Protein AF-A0A4S0N2Q4-F1 (afdb_monomer)

Secondary structure (DSSP, 8-state):
--HHHHHHHHHHHHHHHHHHH--S-EEE-STTGGGGGGTHHHHHHHHHHHPPTT---PPEEEPP--TTHHHHHHHHHHHHHHHPPPPHHHHHTTPPSS--HHHHHHHHHHTT-

Foldseek 3Di:
DDPVVVLVVVLVVVLVCCVPPLDQAAEDEDDCLVVCVVNVVVSVVSNVVPHDPPGDDHYYHYDDPDVCPVVVVVVVVVVCQAPPFDDVVCVVPVNDTGDDVVVVVVVVVVVVD

pLDDT: mean 81.42, std 16.69, range [44.28, 97.56]

Radius of gyration: 20.33 Å; Cα contacts (8 Å, |Δi|>4): 69; chains: 1; bounding box: 54×21×57 Å

Structure (mmCIF, N/CA/C/O backbone):
data_AF-A0A4S0N2Q4-F1
#
_entry.id   AF-A0A4S0N2Q4-F1
#
loop_
_atom_site.group_PDB
_atom_site.id
_atom_site.type_symbol
_atom_site.label_atom_id
_atom_site.label_alt_id
_atom_site.label_comp_id
_atom_site.label_asym_id
_atom_site.label_entity_id
_atom_site.label_seq_id
_atom_site.pdbx_PDB_ins_code
_atom_site.Cartn_x
_atom_site.Cartn_y
_atom_site.Cartn_z
_atom_site.occupancy
_atom_site.B_iso_or_equiv
_atom_site.auth_seq_id
_atom_site.auth_comp_id
_atom_site.auth_asym_id
_atom_site.auth_atom_id
_atom_site.pdbx_PDB_model_num
ATOM 1 N N . MET A 1 1 ? 9.218 8.950 16.498 1.00 60.38 1 MET A N 1
ATOM 2 C CA . MET A 1 1 ? 7.834 9.035 15.979 1.00 60.38 1 MET A CA 1
ATOM 3 C C . MET A 1 1 ? 6.970 8.059 16.766 1.00 60.38 1 MET A C 1
ATOM 5 O O . MET A 1 1 ? 7.395 6.922 16.922 1.00 60.38 1 MET A O 1
ATOM 9 N N . LYS A 1 2 ? 5.836 8.498 17.328 1.00 89.19 2 LYS A N 1
ATOM 10 C CA . LYS A 1 2 ? 4.918 7.610 18.063 1.00 89.19 2 LYS A CA 1
ATOM 11 C C . LYS A 1 2 ? 4.108 6.755 17.082 1.00 89.19 2 LYS A C 1
ATOM 13 O O . LYS A 1 2 ? 3.892 7.167 15.941 1.00 89.19 2 LYS A O 1
ATOM 18 N N . LEU A 1 3 ? 3.684 5.573 17.521 1.00 90.12 3 LEU A N 1
ATOM 19 C CA . LEU A 1 3 ? 2.985 4.602 16.676 1.00 90.12 3 LEU A CA 1
ATOM 20 C C . LEU A 1 3 ? 1.622 5.142 16.199 1.00 90.12 3 LEU A C 1
ATOM 22 O O . LEU A 1 3 ? 1.193 4.884 15.077 1.00 90.12 3 LEU A O 1
ATOM 26 N N . GLU A 1 4 ? 0.989 5.965 17.027 1.00 91.44 4 GLU A N 1
ATOM 27 C CA . GLU A 1 4 ? -0.276 6.643 16.761 1.00 91.44 4 GLU A CA 1
ATOM 28 C C . GLU A 1 4 ? -0.139 7.634 15.603 1.00 91.44 4 GLU A C 1
ATOM 30 O O . GLU A 1 4 ? -0.885 7.553 14.630 1.00 91.44 4 GLU A O 1
ATOM 35 N N . THR A 1 5 ? 0.870 8.506 15.659 1.00 93.44 5 THR A N 1
ATOM 36 C CA . THR A 1 5 ? 1.151 9.474 14.591 1.00 93.44 5 THR A CA 1
ATOM 37 C C . THR A 1 5 ? 1.472 8.767 13.278 1.00 93.44 5 THR A C 1
ATOM 39 O O . THR A 1 5 ? 1.017 9.179 12.215 1.00 93.44 5 THR A O 1
ATOM 42 N N . TRP A 1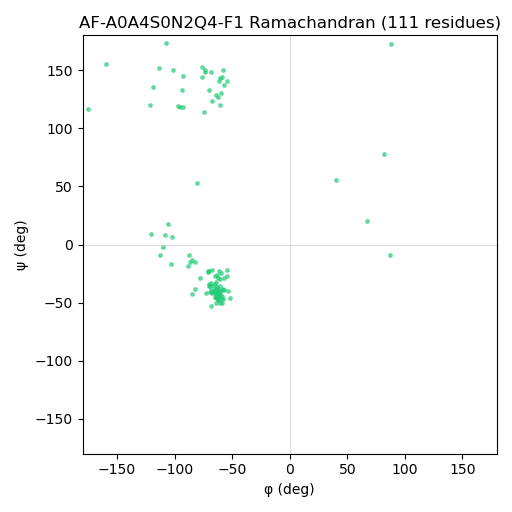 6 ? 2.218 7.661 13.342 1.00 94.50 6 TRP A N 1
ATOM 43 C CA . TRP A 1 6 ? 2.481 6.856 12.154 1.00 94.50 6 TRP A CA 1
ATOM 44 C C . TRP A 1 6 ? 1.193 6.286 11.554 1.00 94.50 6 TRP A C 1
ATOM 46 O O . TRP A 1 6 ? 1.005 6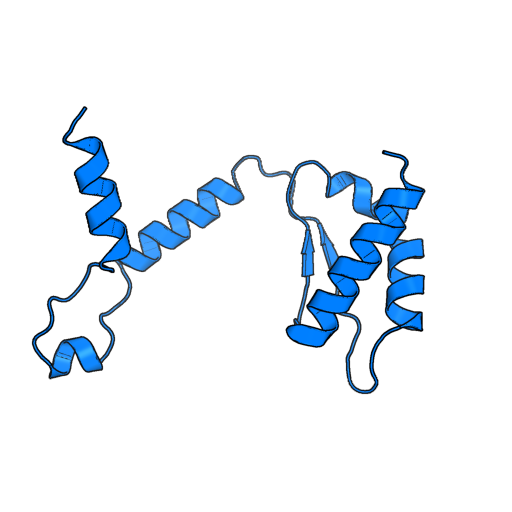.369 10.342 1.00 94.50 6 TRP A O 1
ATOM 56 N N . SER A 1 7 ? 0.290 5.768 12.396 1.00 95.31 7 SER A N 1
ATOM 57 C CA . SER A 1 7 ? -0.999 5.227 11.951 1.00 95.31 7 SER A CA 1
ATOM 58 C C . SER A 1 7 ? -1.870 6.269 11.246 1.00 95.31 7 SER A C 1
ATOM 60 O O . SER A 1 7 ? -2.537 5.940 10.270 1.00 95.31 7 SER A O 1
ATOM 62 N N . GLU A 1 8 ? -1.832 7.525 11.688 1.00 94.75 8 GLU A N 1
ATOM 63 C CA . GLU A 1 8 ? -2.583 8.621 11.070 1.00 94.75 8 GLU A CA 1
ATOM 64 C C . GLU A 1 8 ? -2.024 8.948 9.683 1.00 94.75 8 GLU A C 1
ATOM 66 O O . GLU A 1 8 ? -2.752 8.897 8.691 1.00 94.75 8 GLU A O 1
ATOM 71 N N . VAL A 1 9 ? -0.714 9.191 9.595 1.00 95.75 9 VAL A N 1
ATOM 72 C CA . VAL A 1 9 ? -0.061 9.581 8.338 1.00 95.75 9 VAL A CA 1
ATOM 73 C C . VAL A 1 9 ? -0.142 8.467 7.292 1.00 95.75 9 VAL A C 1
ATOM 75 O O . VAL A 1 9 ? -0.465 8.732 6.132 1.00 95.75 9 VAL A O 1
ATOM 78 N N . ILE A 1 10 ? 0.098 7.209 7.681 1.00 95.94 10 ILE A N 1
ATOM 79 C CA . ILE A 1 10 ? 0.036 6.091 6.732 1.00 95.94 10 ILE A CA 1
ATOM 80 C C . ILE A 1 10 ? -1.392 5.829 6.250 1.00 95.94 10 ILE A C 1
ATOM 82 O O . ILE A 1 10 ? -1.573 5.478 5.088 1.00 95.94 10 ILE A O 1
ATOM 86 N N . SER A 1 11 ? -2.407 6.046 7.096 1.00 97.00 11 SER A N 1
ATOM 87 C CA . SER A 1 11 ? -3.808 5.885 6.689 1.00 97.00 11 SER A CA 1
ATOM 88 C C . SER A 1 11 ? -4.183 6.874 5.591 1.00 97.00 11 SER A C 1
ATOM 90 O O . SER A 1 11 ? -4.812 6.473 4.617 1.00 97.00 11 SER A O 1
ATOM 92 N N . VAL A 1 12 ? -3.749 8.135 5.701 1.00 97.00 12 VAL A N 1
ATOM 93 C CA . VAL A 1 12 ? -3.977 9.153 4.660 1.00 97.00 12 VAL A CA 1
ATOM 94 C C . VAL A 1 12 ? -3.296 8.753 3.350 1.00 97.00 12 VAL A C 1
ATOM 96 O O . VAL A 1 12 ? -3.924 8.778 2.294 1.00 97.00 12 VA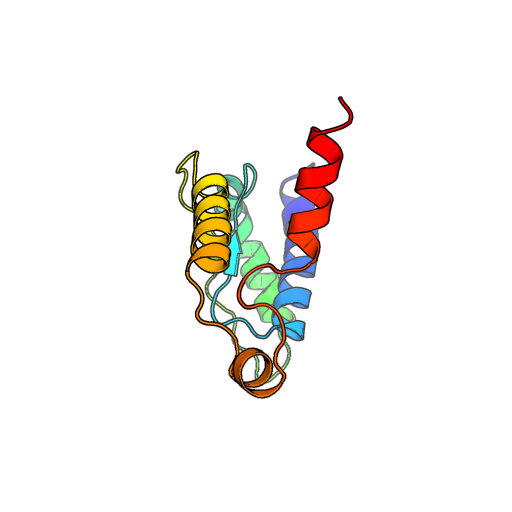L A O 1
ATOM 99 N N . GLY A 1 13 ? -2.032 8.325 3.413 1.00 96.88 13 GLY A N 1
ATOM 100 C CA . GLY A 1 13 ? -1.299 7.879 2.226 1.00 96.88 13 GLY A CA 1
ATOM 101 C C . GLY A 1 13 ? -1.953 6.675 1.540 1.00 96.88 13 GLY A C 1
ATOM 102 O O . GLY A 1 13 ? -2.119 6.673 0.321 1.00 96.88 13 GLY A O 1
ATOM 103 N N . LEU A 1 14 ? -2.372 5.675 2.320 1.00 97.50 14 LEU A N 1
ATOM 104 C CA . LEU A 1 14 ? -3.062 4.491 1.804 1.00 97.50 14 LEU A CA 1
ATOM 105 C C . LEU A 1 14 ? -4.426 4.833 1.212 1.00 97.50 14 LEU A C 1
ATOM 107 O O . LEU A 1 14 ? -4.774 4.301 0.163 1.00 97.50 14 LEU A O 1
ATOM 111 N N . LEU A 1 15 ? -5.180 5.728 1.849 1.00 97.50 15 LEU A N 1
ATOM 112 C CA . LEU A 1 15 ? -6.483 6.150 1.352 1.00 97.50 15 LEU A CA 1
ATOM 113 C C . LEU A 1 15 ? -6.357 6.827 -0.017 1.00 97.50 15 LEU A C 1
ATOM 115 O O . LEU A 1 15 ? -7.040 6.429 -0.959 1.00 97.50 15 LEU A O 1
ATOM 119 N N . ASN A 1 16 ? -5.414 7.763 -0.148 1.00 97.12 16 ASN A N 1
ATOM 120 C CA . ASN A 1 16 ? -5.123 8.427 -1.418 1.00 97.12 16 ASN A CA 1
ATOM 121 C C . ASN A 1 16 ? -4.707 7.417 -2.494 1.00 97.12 16 ASN A C 1
ATOM 123 O O . ASN A 1 16 ? -5.192 7.469 -3.622 1.00 97.12 16 ASN A O 1
ATOM 127 N N . LEU A 1 17 ? -3.843 6.463 -2.139 1.00 97.56 17 LEU A N 1
ATOM 128 C CA . LEU A 1 17 ? -3.409 5.409 -3.053 1.00 97.56 17 LEU A CA 1
ATOM 129 C C . LEU A 1 17 ? -4.586 4.541 -3.527 1.00 97.56 17 LEU A C 1
ATOM 131 O O . LEU A 1 17 ? -4.672 4.233 -4.715 1.00 97.56 17 LEU A O 1
ATOM 135 N N . ILE A 1 18 ? -5.508 4.182 -2.630 1.00 97.25 18 ILE A N 1
ATOM 136 C CA . ILE A 1 18 ? -6.710 3.412 -2.977 1.00 97.25 18 ILE A CA 1
ATOM 137 C C . ILE A 1 18 ? -7.622 4.217 -3.905 1.00 97.25 18 ILE A C 1
ATOM 139 O O . ILE A 1 18 ? -8.096 3.678 -4.902 1.00 97.25 18 ILE A O 1
ATOM 143 N N . HIS A 1 19 ? -7.850 5.497 -3.606 1.00 96.81 19 HIS A N 1
ATOM 144 C CA . HIS A 1 19 ? -8.733 6.354 -4.402 1.00 96.81 19 HIS A CA 1
ATOM 145 C C . HIS A 1 19 ? -8.194 6.636 -5.805 1.00 96.81 19 HIS A C 1
ATOM 147 O O . HIS A 1 19 ? -8.984 6.719 -6.741 1.00 96.81 19 HIS A O 1
ATOM 153 N N . ILE A 1 20 ? -6.875 6.770 -5.960 1.00 96.50 20 ILE A N 1
ATOM 154 C CA . ILE A 1 20 ? -6.254 7.105 -7.249 1.00 96.50 20 ILE A CA 1
ATOM 155 C C . ILE A 1 20 ? -6.032 5.855 -8.106 1.00 96.50 20 ILE A C 1
ATOM 157 O O . ILE A 1 20 ? -6.272 5.891 -9.310 1.00 96.50 20 ILE A O 1
ATOM 161 N N . LEU A 1 21 ? -5.558 4.757 -7.508 1.00 97.25 21 LEU A N 1
ATOM 162 C CA . LEU A 1 21 ? -5.101 3.585 -8.265 1.00 97.25 21 LEU A CA 1
ATOM 163 C C . LEU A 1 21 ? -6.095 2.420 -8.278 1.00 97.25 21 LEU A C 1
ATOM 165 O O . LEU A 1 21 ? -5.926 1.520 -9.096 1.00 97.25 21 LEU A O 1
ATOM 169 N N . ASN A 1 22 ? -7.083 2.397 -7.374 1.00 95.88 22 ASN A N 1
ATOM 170 C CA . ASN A 1 22 ? -7.999 1.268 -7.159 1.00 95.88 22 ASN A CA 1
ATOM 171 C C . ASN A 1 22 ? -7.296 -0.111 -7.237 1.00 95.88 22 ASN A C 1
ATOM 173 O O . ASN A 1 22 ? -7.638 -0.955 -8.073 1.00 95.88 22 ASN A O 1
ATOM 177 N N . PRO A 1 23 ? -6.244 -0.341 -6.430 1.00 97.00 23 PRO A N 1
ATOM 178 C CA . PRO A 1 23 ? -5.401 -1.511 -6.599 1.00 97.00 23 PRO A CA 1
ATOM 179 C C . PRO A 1 23 ? -6.112 -2.779 -6.122 1.00 97.00 23 PRO A C 1
ATOM 181 O O . PRO A 1 23 ? -6.824 -2.770 -5.123 1.00 97.00 23 PRO A O 1
ATOM 184 N N . ALA A 1 24 ? -5.820 -3.918 -6.753 1.00 96.00 24 ALA A N 1
ATOM 185 C CA . ALA A 1 24 ? -6.322 -5.217 -6.294 1.00 96.00 24 ALA A CA 1
ATOM 186 C C . ALA A 1 24 ? -5.672 -5.692 -4.976 1.00 96.00 24 ALA A C 1
ATOM 188 O O . ALA A 1 24 ? -6.226 -6.534 -4.271 1.00 96.00 24 ALA A O 1
ATOM 189 N N . ARG A 1 25 ? -4.470 -5.197 -4.649 1.00 95.56 25 ARG A N 1
ATOM 190 C CA . ARG A 1 25 ? -3.730 -5.514 -3.417 1.00 95.56 25 ARG A CA 1
ATOM 191 C C . ARG A 1 25 ? -2.689 -4.446 -3.105 1.00 95.56 25 ARG A C 1
ATOM 193 O O . ARG A 1 25 ? -2.156 -3.824 -4.019 1.00 95.56 25 ARG A O 1
ATOM 200 N N . ILE A 1 26 ? -2.330 -4.323 -1.832 1.00 95.94 26 ILE A N 1
ATOM 201 C CA . ILE A 1 26 ? -1.236 -3.461 -1.370 1.00 95.94 26 ILE A CA 1
ATOM 202 C C . ILE A 1 26 ? -0.183 -4.336 -0.690 1.00 95.94 26 ILE A C 1
ATOM 204 O O . ILE A 1 26 ? -0.516 -5.225 0.097 1.00 95.94 26 ILE A O 1
ATOM 208 N N . VAL A 1 27 ? 1.093 -4.104 -0.998 1.00 93.56 27 VAL A N 1
ATOM 209 C CA . VAL A 1 27 ? 2.223 -4.774 -0.343 1.00 93.56 27 VAL A CA 1
ATOM 210 C C . VAL A 1 27 ? 3.119 -3.715 0.287 1.00 93.56 27 VAL A C 1
ATOM 212 O O . VAL A 1 27 ? 3.631 -2.844 -0.408 1.00 93.56 27 VAL A O 1
ATOM 215 N N . LEU A 1 28 ? 3.294 -3.783 1.605 1.00 93.06 28 LEU A N 1
ATOM 216 C CA . LEU A 1 28 ? 4.156 -2.882 2.363 1.00 93.06 28 LEU A CA 1
ATOM 217 C C . LEU A 1 28 ? 5.545 -3.497 2.496 1.00 93.06 28 LEU A C 1
ATOM 219 O O . LEU A 1 28 ? 5.699 -4.568 3.085 1.00 93.06 28 LEU A O 1
ATOM 223 N N . GLY A 1 29 ? 6.543 -2.813 1.946 1.00 89.44 29 GLY A N 1
ATOM 224 C CA . GLY A 1 29 ? 7.949 -3.189 2.048 1.00 89.44 29 GLY A CA 1
ATOM 225 C C . GLY A 1 29 ? 8.745 -2.281 2.983 1.00 89.44 29 GLY A C 1
ATOM 226 O O . GLY A 1 29 ? 8.268 -1.245 3.448 1.00 89.44 29 GLY A O 1
ATOM 227 N N . GLY A 1 30 ? 9.994 -2.673 3.216 1.00 86.31 30 GLY A N 1
ATOM 228 C CA . GLY A 1 30 ? 10.972 -1.893 3.965 1.00 86.31 30 GLY A CA 1
ATOM 229 C C . GLY A 1 30 ? 10.955 -2.124 5.483 1.00 86.31 30 GLY A C 1
ATOM 230 O O . GLY A 1 30 ? 10.070 -2.799 6.015 1.00 86.31 30 GLY A O 1
ATOM 231 N N . PRO A 1 31 ? 11.932 -1.546 6.208 1.00 85.25 31 PRO A N 1
ATOM 232 C CA . PRO A 1 31 ? 12.190 -1.877 7.613 1.00 85.25 31 PRO A CA 1
ATOM 233 C C . PRO A 1 31 ? 11.016 -1.603 8.559 1.00 85.25 31 PRO A C 1
ATOM 235 O O . PRO A 1 31 ? 10.854 -2.285 9.565 1.00 85.25 31 PRO A O 1
ATOM 238 N N . LEU A 1 32 ? 10.178 -0.612 8.243 1.00 86.19 32 LEU A N 1
ATOM 239 C CA . LEU A 1 32 ? 9.039 -0.231 9.08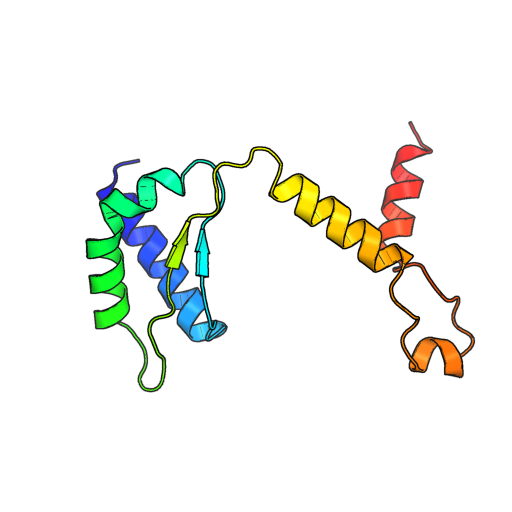3 1.00 86.19 32 LEU A CA 1
ATOM 240 C C . LEU A 1 32 ? 7.782 -1.072 8.824 1.00 86.19 32 LEU A C 1
ATOM 242 O O . LEU A 1 32 ? 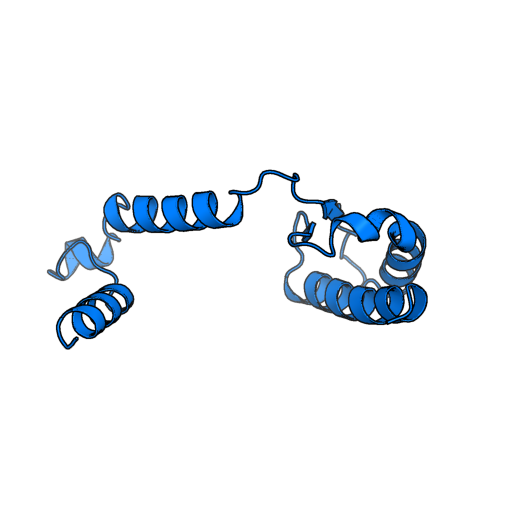6.864 -1.043 9.644 1.00 86.19 32 LEU A O 1
ATOM 246 N N . ALA A 1 33 ? 7.726 -1.851 7.739 1.00 90.19 33 ALA A N 1
ATOM 247 C CA . ALA A 1 33 ? 6.543 -2.645 7.404 1.00 90.19 33 ALA A CA 1
ATOM 248 C C . ALA A 1 33 ? 6.224 -3.706 8.473 1.00 90.19 33 ALA A C 1
ATOM 250 O O . ALA A 1 33 ? 5.056 -3.993 8.726 1.00 90.19 33 ALA A O 1
ATOM 251 N N . VAL A 1 34 ? 7.241 -4.208 9.185 1.00 89.56 34 VAL A N 1
ATOM 252 C CA . VAL A 1 34 ? 7.083 -5.146 10.313 1.00 89.56 34 VAL A CA 1
ATOM 253 C C . VAL A 1 34 ? 6.266 -4.566 11.475 1.00 89.56 34 VAL A C 1
ATOM 255 O O . VAL A 1 34 ? 5.683 -5.310 12.261 1.00 89.56 34 VAL A O 1
ATOM 258 N N . LEU A 1 35 ? 6.193 -3.238 11.596 1.00 91.75 35 LEU A N 1
ATOM 259 C CA . LEU A 1 35 ? 5.413 -2.572 12.639 1.00 91.75 35 LEU A CA 1
ATOM 260 C C . LEU A 1 35 ? 3.931 -2.453 12.270 1.00 91.75 35 LEU A C 1
ATOM 262 O O . LEU A 1 35 ? 3.107 -2.205 13.153 1.00 91.75 35 LEU A O 1
ATOM 266 N N . PHE A 1 36 ? 3.573 -2.656 10.998 1.00 94.19 36 PHE A N 1
ATOM 267 C CA . PHE A 1 36 ? 2.214 -2.459 10.494 1.00 94.19 36 PHE A CA 1
ATOM 268 C C . PHE A 1 36 ? 1.142 -3.280 11.227 1.00 94.19 36 PHE A C 1
ATOM 270 O O . PHE A 1 36 ? 0.097 -2.704 11.536 1.00 94.19 36 PHE A O 1
ATOM 277 N N . PRO A 1 37 ? 1.372 -4.550 11.628 1.00 94.69 37 PRO A N 1
ATOM 278 C CA . PRO A 1 37 ? 0.372 -5.324 12.364 1.00 94.69 37 PRO A CA 1
ATOM 279 C C . PRO A 1 37 ? -0.081 -4.641 13.659 1.00 94.69 37 PRO A C 1
ATOM 281 O O . PRO A 1 37 ? -1.227 -4.798 14.073 1.00 94.69 37 PRO A O 1
ATOM 284 N N . ARG A 1 38 ? 0.790 -3.833 14.284 1.00 95.38 38 ARG A N 1
ATOM 285 C CA . ARG A 1 38 ? 0.471 -3.113 15.526 1.00 95.38 38 ARG A CA 1
ATOM 286 C C . ARG A 1 38 ? -0.520 -1.967 15.316 1.00 95.38 38 ARG A C 1
ATOM 288 O O . ARG A 1 38 ? -1.180 -1.567 16.269 1.00 95.38 38 ARG A O 1
ATOM 295 N N . ILE A 1 39 ? -0.628 -1.445 14.094 1.00 95.75 39 ILE A N 1
ATOM 296 C CA . ILE A 1 39 ? -1.540 -0.344 13.743 1.00 95.75 39 ILE A CA 1
ATOM 297 C C . ILE A 1 39 ? -2.664 -0.759 12.800 1.00 95.75 39 ILE A C 1
ATOM 299 O O . ILE A 1 39 ? -3.584 0.027 12.591 1.00 95.75 39 ILE A O 1
ATOM 303 N N . GLN A 1 40 ? -2.616 -1.974 12.250 1.00 96.06 40 GLN A N 1
ATOM 304 C CA . GLN A 1 40 ? -3.505 -2.430 11.184 1.00 96.06 40 GLN A CA 1
ATOM 305 C C . GLN A 1 40 ? -4.981 -2.204 11.513 1.00 96.06 40 GLN A C 1
ATOM 307 O O . GLN A 1 40 ? -5.702 -1.623 10.714 1.00 96.06 40 GLN A O 1
ATOM 312 N N . LYS A 1 41 ? -5.419 -2.557 12.727 1.00 95.69 41 LYS A N 1
ATOM 313 C CA . LYS A 1 41 ? -6.814 -2.354 13.149 1.00 95.69 41 LYS A CA 1
ATOM 314 C C . LYS A 1 41 ? -7.245 -0.882 13.085 1.00 95.69 41 LYS A C 1
ATOM 316 O O . LYS A 1 41 ? -8.378 -0.587 12.717 1.00 95.69 41 LYS A O 1
ATOM 321 N N . ARG A 1 42 ? -6.352 0.039 13.461 1.00 95.56 42 ARG A N 1
ATOM 322 C CA . ARG A 1 42 ? -6.622 1.483 13.432 1.00 95.56 42 ARG A CA 1
ATOM 323 C C . ARG A 1 42 ? -6.646 2.002 11.997 1.00 95.56 42 ARG A C 1
ATOM 325 O O . ARG A 1 42 ? -7.546 2.762 11.657 1.00 95.56 42 ARG A O 1
ATOM 332 N N . VAL A 1 43 ? -5.711 1.545 11.167 1.00 96.94 43 VAL A N 1
ATOM 333 C CA . VAL A 1 43 ? -5.670 1.868 9.735 1.00 96.94 43 VAL A CA 1
ATOM 334 C C . VAL A 1 43 ? -6.942 1.380 9.042 1.00 96.94 43 VAL A C 1
ATOM 336 O O . VAL A 1 43 ? -7.622 2.174 8.403 1.00 96.94 43 VAL A O 1
ATOM 339 N N . ASP A 1 44 ? -7.336 0.122 9.242 1.00 96.19 44 ASP A N 1
ATOM 340 C CA . ASP A 1 44 ? -8.543 -0.460 8.645 1.00 96.19 44 ASP A CA 1
ATOM 341 C C . ASP A 1 44 ? -9.809 0.318 9.026 1.00 96.19 44 ASP A C 1
ATOM 343 O O . ASP A 1 44 ? -10.689 0.510 8.187 1.00 96.19 44 ASP A O 1
ATOM 347 N N . ALA A 1 45 ? -9.905 0.794 10.271 1.00 96.06 45 ALA A N 1
ATOM 348 C CA . ALA A 1 45 ? -11.025 1.621 10.711 1.00 96.06 45 ALA A CA 1
ATOM 349 C C . ALA A 1 45 ? -11.072 2.965 9.966 1.00 96.06 45 ALA A C 1
ATOM 351 O O . ALA A 1 45 ? -12.131 3.355 9.475 1.00 96.06 45 ALA A O 1
ATOM 352 N N . VAL A 1 46 ? -9.927 3.645 9.833 1.00 96.62 46 VAL A N 1
ATOM 353 C CA . VAL A 1 46 ? -9.831 4.917 9.099 1.00 96.62 46 VAL A CA 1
ATOM 354 C C . VAL A 1 46 ? -10.141 4.715 7.618 1.00 96.62 46 VAL A C 1
ATOM 356 O O . VAL A 1 46 ? -10.925 5.478 7.054 1.00 96.62 46 VAL A O 1
ATOM 359 N N . LEU A 1 47 ? -9.585 3.676 6.993 1.00 96.75 47 LEU A N 1
ATOM 360 C CA . LEU A 1 47 ? -9.817 3.394 5.579 1.00 96.75 47 LEU A CA 1
ATOM 361 C C . LEU A 1 47 ? -11.292 3.099 5.306 1.00 96.75 47 LEU A C 1
ATOM 363 O O . LEU A 1 47 ? -11.865 3.694 4.400 1.00 96.75 47 LEU A O 1
ATOM 367 N N . ARG A 1 48 ? -11.937 2.248 6.115 1.00 95.19 48 ARG A N 1
ATOM 368 C CA . ARG A 1 48 ? -13.368 1.931 5.957 1.00 95.19 48 ARG A CA 1
ATOM 369 C C . ARG A 1 48 ? -14.267 3.147 6.152 1.00 95.19 48 ARG A C 1
ATOM 371 O O . ARG A 1 48 ? -15.263 3.260 5.450 1.00 95.19 48 ARG A O 1
ATOM 378 N N . ALA A 1 49 ? -13.921 4.039 7.077 1.00 96.06 49 ALA A N 1
ATOM 379 C CA . ALA A 1 49 ? -14.711 5.237 7.348 1.00 96.06 49 ALA A CA 1
ATOM 380 C C . ALA A 1 49 ? -14.637 6.289 6.227 1.00 96.06 49 ALA A C 1
ATOM 382 O O . ALA A 1 49 ? -15.545 7.104 6.113 1.00 96.06 49 ALA A O 1
ATOM 383 N N . ASN A 1 50 ? -13.575 6.281 5.414 1.00 96.88 50 ASN A N 1
ATOM 384 C CA . ASN A 1 50 ? -13.309 7.329 4.419 1.00 96.88 50 ASN A CA 1
ATOM 385 C C . ASN A 1 50 ? -13.242 6.803 2.975 1.00 96.88 50 ASN A C 1
ATOM 387 O O . ASN A 1 50 ? -12.823 7.517 2.062 1.00 96.88 50 ASN A O 1
ATOM 391 N N . LEU A 1 51 ? -13.610 5.542 2.748 1.00 94.94 51 LEU A N 1
ATOM 392 C CA . LEU A 1 51 ? -13.577 4.944 1.421 1.00 94.94 51 LEU A CA 1
ATOM 393 C C . LEU A 1 51 ? -14.676 5.551 0.537 1.00 94.94 51 LEU A C 1
ATOM 395 O O . LEU A 1 51 ? -15.827 5.653 0.956 1.00 94.94 51 LEU A O 1
ATOM 399 N N . LEU A 1 52 ? -14.331 5.938 -0.695 1.00 93.50 52 LEU A N 1
ATOM 400 C CA . LEU A 1 52 ? -15.323 6.415 -1.656 1.00 93.50 52 LEU A CA 1
ATOM 401 C C . LEU A 1 52 ? -16.243 5.266 -2.081 1.00 93.50 52 LEU A C 1
ATOM 403 O O . LEU A 1 52 ? -15.831 4.108 -2.169 1.00 93.50 52 LEU A O 1
ATOM 407 N N . HIS A 1 53 ? -17.497 5.604 -2.375 1.00 89.75 53 HIS A N 1
ATOM 408 C CA . HIS A 1 53 ? -18.485 4.644 -2.850 1.00 89.75 53 HIS A CA 1
ATOM 409 C C . HIS A 1 53 ? -18.001 3.937 -4.124 1.00 89.75 53 HIS A C 1
ATOM 411 O O . HIS A 1 53 ? -17.456 4.568 -5.026 1.00 89.75 53 HIS A O 1
ATOM 417 N N . GLY A 1 54 ? -18.217 2.621 -4.194 1.00 89.88 54 GLY A N 1
ATOM 418 C CA . GLY A 1 54 ? -17.814 1.790 -5.332 1.00 89.88 54 GLY A CA 1
ATOM 419 C C . GLY A 1 54 ? -16.380 1.254 -5.268 1.00 89.88 54 GLY A C 1
ATOM 420 O O . GLY A 1 54 ? -16.040 0.380 -6.061 1.00 89.88 54 GLY A O 1
ATOM 421 N N . LEU A 1 55 ? -15.560 1.705 -4.313 1.00 92.38 55 LEU A N 1
ATOM 422 C CA . LEU A 1 55 ? -14.240 1.126 -4.062 1.00 92.38 55 LEU A CA 1
ATOM 423 C C . LEU A 1 55 ? -14.313 0.044 -2.983 1.00 92.38 55 LEU A C 1
ATOM 425 O O . LEU A 1 55 ? -15.077 0.139 -2.022 1.00 92.38 55 LEU A O 1
ATOM 429 N N . ALA A 1 56 ? -13.488 -0.989 -3.139 1.00 92.06 56 ALA A N 1
ATOM 430 C CA . ALA A 1 56 ? -13.303 -2.032 -2.140 1.00 92.06 56 ALA A CA 1
ATOM 431 C C . ALA A 1 56 ? -12.006 -1.791 -1.364 1.00 92.06 56 ALA A C 1
ATOM 433 O O . ALA A 1 56 ? -11.043 -1.252 -1.902 1.00 92.06 56 ALA A O 1
ATOM 434 N N . LEU A 1 57 ? -11.967 -2.213 -0.098 1.00 94.94 57 LEU A N 1
ATOM 435 C CA . LEU A 1 57 ? -10.733 -2.185 0.680 1.00 94.94 57 LEU A CA 1
ATOM 436 C C . LEU A 1 57 ? -9.810 -3.316 0.194 1.00 94.94 57 LEU A C 1
ATOM 438 O O . LEU A 1 57 ? -10.154 -4.486 0.397 1.00 94.94 57 LEU A O 1
ATOM 442 N N . PRO A 1 58 ? -8.652 -3.015 -0.418 1.00 95.50 58 PRO A N 1
ATOM 443 C CA . PRO A 1 58 ? -7.757 -4.057 -0.887 1.00 95.50 58 PRO A CA 1
ATOM 444 C C . PRO A 1 58 ? -7.037 -4.737 0.283 1.00 95.50 58 PRO A C 1
ATOM 446 O O . PRO A 1 58 ? -6.743 -4.095 1.296 1.00 95.50 58 PRO A O 1
ATOM 449 N N . PRO A 1 59 ? -6.683 -6.026 0.155 1.00 95.50 59 PRO A N 1
ATOM 450 C CA . PRO A 1 59 ? -5.859 -6.699 1.145 1.00 95.50 59 PRO A CA 1
ATOM 451 C C . PRO A 1 59 ? -4.479 -6.037 1.228 1.00 95.50 59 PRO A C 1
ATOM 453 O O . PRO A 1 59 ? -3.772 -5.914 0.221 1.00 95.50 59 PRO A O 1
ATOM 456 N N . ILE A 1 60 ? -4.081 -5.665 2.445 1.00 95.50 60 ILE A N 1
ATOM 457 C CA . ILE A 1 60 ? -2.752 -5.133 2.753 1.00 95.50 60 ILE A CA 1
ATOM 458 C C . ILE A 1 60 ? -1.891 -6.280 3.283 1.00 95.50 60 ILE A C 1
ATOM 460 O O . ILE A 1 60 ? -2.215 -6.894 4.300 1.00 95.50 60 ILE A O 1
ATOM 464 N N . LYS A 1 61 ? -0.798 -6.588 2.583 1.00 93.50 61 LYS A N 1
ATOM 465 C CA . LYS A 1 61 ? 0.182 -7.604 2.988 1.00 93.50 61 LYS A CA 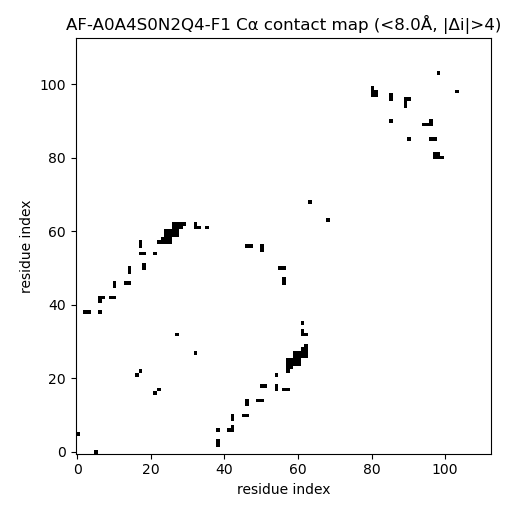1
ATOM 466 C C . LYS A 1 61 ? 1.518 -6.957 3.319 1.00 93.50 61 LYS A C 1
ATOM 468 O O . LYS A 1 61 ? 1.877 -5.933 2.750 1.00 93.50 61 LYS A O 1
ATOM 473 N N . ILE A 1 62 ? 2.272 -7.589 4.204 1.00 91.75 62 ILE A N 1
ATOM 474 C CA . ILE A 1 62 ? 3.652 -7.206 4.503 1.00 91.75 62 ILE A CA 1
ATOM 475 C C . ILE A 1 62 ? 4.554 -8.050 3.606 1.00 91.75 62 ILE A C 1
ATOM 477 O O . ILE A 1 62 ? 4.320 -9.253 3.460 1.00 91.75 62 ILE A O 1
ATOM 481 N N . ALA A 1 63 ? 5.529 -7.419 2.956 1.00 86.25 63 ALA A N 1
ATOM 482 C CA . ALA A 1 63 ? 6.540 -8.137 2.192 1.00 86.25 63 ALA A CA 1
ATOM 483 C C . ALA A 1 63 ? 7.320 -9.083 3.121 1.00 86.25 63 ALA A C 1
ATOM 485 O O . ALA A 1 63 ? 7.571 -8.754 4.281 1.00 86.25 63 ALA A O 1
ATOM 486 N N . GLY A 1 64 ? 7.689 -10.264 2.622 1.00 76.12 64 GLY A N 1
ATOM 487 C CA . GLY A 1 64 ? 8.531 -11.191 3.378 1.00 76.12 64 GLY A CA 1
ATOM 488 C C . GLY A 1 64 ? 9.868 -10.550 3.764 1.00 76.12 64 GLY A C 1
ATOM 489 O O . GLY A 1 64 ? 10.377 -9.688 3.049 1.00 76.12 64 GLY A O 1
ATOM 490 N N . ILE A 1 65 ? 10.440 -10.981 4.894 1.00 62.62 65 ILE A N 1
ATOM 491 C CA . ILE A 1 65 ? 11.764 -10.553 5.380 1.00 62.62 65 ILE A CA 1
ATOM 492 C C . ILE A 1 65 ? 12.848 -11.342 4.632 1.00 62.62 65 ILE A C 1
ATOM 494 O O . ILE A 1 65 ? 13.680 -12.018 5.226 1.00 62.62 65 ILE A O 1
ATOM 498 N N . GLU A 1 66 ? 12.802 -11.326 3.308 1.00 65.19 66 GLU A N 1
ATOM 499 C CA . GLU A 1 66 ? 13.908 -11.823 2.501 1.00 65.19 66 GLU A CA 1
ATOM 500 C C . GLU A 1 66 ? 14.764 -10.610 2.148 1.00 65.19 66 GLU A C 1
ATOM 502 O O . GLU A 1 66 ? 14.280 -9.645 1.544 1.00 65.19 66 GLU A O 1
ATOM 507 N N . ALA A 1 67 ? 16.020 -10.639 2.603 1.00 62.69 67 ALA A N 1
ATOM 508 C CA . ALA A 1 67 ? 16.956 -9.516 2.539 1.00 62.69 67 ALA A CA 1
ATOM 509 C C . ALA A 1 67 ? 17.136 -8.957 1.113 1.00 62.69 67 ALA A C 1
ATOM 511 O O . ALA A 1 67 ? 17.442 -7.778 0.953 1.00 62.69 67 ALA A O 1
ATOM 512 N N . ASP A 1 68 ? 16.835 -9.765 0.093 1.00 66.75 68 ASP A N 1
ATOM 513 C CA . ASP A 1 68 ? 17.135 -9.463 -1.302 1.00 66.75 68 ASP A CA 1
ATOM 514 C C . ASP A 1 68 ? 15.905 -9.126 -2.158 1.00 66.75 68 ASP A C 1
ATOM 516 O O . ASP A 1 68 ? 16.041 -8.969 -3.365 1.00 66.75 68 ASP A O 1
ATOM 520 N N . THR A 1 69 ? 14.701 -8.967 -1.596 1.00 77.25 69 THR A N 1
ATOM 521 C CA . THR A 1 69 ? 13.477 -8.719 -2.403 1.00 77.25 69 THR A CA 1
ATOM 522 C C . THR A 1 69 ? 13.594 -7.530 -3.365 1.00 77.25 69 THR A C 1
ATOM 524 O O . THR A 1 69 ? 13.160 -7.615 -4.514 1.00 77.25 69 THR A O 1
ATOM 527 N N . VAL A 1 70 ? 14.221 -6.432 -2.930 1.00 84.12 70 VAL A N 1
ATOM 528 C CA . VAL A 1 70 ? 14.472 -5.256 -3.781 1.00 84.12 70 VAL A CA 1
ATOM 529 C C . VAL A 1 70 ? 15.514 -5.564 -4.862 1.00 84.12 70 VAL A C 1
ATOM 531 O O . VAL A 1 70 ? 15.334 -5.167 -6.011 1.00 84.12 70 VAL A O 1
ATOM 534 N N . ALA A 1 71 ? 16.573 -6.302 -4.519 1.00 86.44 71 ALA A N 1
ATOM 535 C CA . ALA A 1 71 ? 17.625 -6.690 -5.457 1.00 86.44 71 ALA A CA 1
ATOM 536 C C . ALA A 1 71 ? 17.112 -7.678 -6.517 1.00 86.44 71 ALA A C 1
ATOM 538 O O . ALA A 1 71 ? 17.404 -7.517 -7.699 1.00 86.44 71 ALA A O 1
ATOM 539 N N . VAL A 1 72 ? 16.283 -8.645 -6.120 1.00 85.44 72 VAL A N 1
ATOM 540 C CA . VAL A 1 72 ? 15.588 -9.571 -7.025 1.00 85.44 72 VAL A CA 1
ATOM 541 C C . VAL A 1 72 ? 14.653 -8.807 -7.956 1.00 85.44 72 VAL A C 1
ATOM 543 O O . VAL A 1 72 ? 14.656 -9.063 -9.158 1.00 85.44 72 VAL A O 1
ATOM 546 N N . GLY A 1 73 ? 13.901 -7.830 -7.437 1.00 85.75 73 GLY A N 1
ATOM 547 C CA . GLY A 1 73 ? 13.086 -6.940 -8.264 1.00 85.75 73 GLY A CA 1
ATOM 548 C C . GLY A 1 73 ? 13.923 -6.183 -9.300 1.00 85.75 73 GLY A C 1
ATOM 549 O O . GLY A 1 73 ? 13.583 -6.183 -10.479 1.00 85.75 73 GLY A O 1
ATOM 550 N N . ALA A 1 74 ? 15.057 -5.609 -8.887 1.00 87.69 74 ALA A N 1
ATOM 551 C CA . ALA A 1 74 ? 15.973 -4.907 -9.787 1.00 87.69 74 ALA A CA 1
ATOM 552 C C . ALA A 1 74 ? 16.579 -5.835 -10.856 1.00 87.69 74 ALA A C 1
ATOM 554 O O . ALA A 1 74 ? 16.626 -5.473 -12.033 1.00 87.69 74 ALA A O 1
ATOM 555 N N . ALA A 1 75 ? 16.991 -7.046 -10.473 1.00 88.88 75 ALA A N 1
ATOM 556 C CA . ALA A 1 75 ? 17.469 -8.063 -11.404 1.00 88.88 75 ALA A CA 1
ATOM 557 C C . ALA A 1 75 ? 16.370 -8.496 -12.389 1.00 88.88 75 ALA A C 1
ATOM 559 O O . ALA A 1 75 ? 16.654 -8.678 -13.570 1.00 88.88 75 ALA A O 1
ATOM 560 N N . GLY A 1 76 ? 15.117 -8.602 -11.933 1.00 86.62 76 GLY A N 1
ATOM 561 C CA . GLY A 1 76 ? 13.948 -8.836 -12.782 1.00 86.62 76 GLY A CA 1
ATOM 562 C C . GLY A 1 76 ? 13.762 -7.733 -13.823 1.00 86.62 76 GLY A C 1
ATOM 563 O O . GLY A 1 76 ? 13.649 -8.032 -15.006 1.00 86.62 76 GLY A O 1
ATOM 564 N N . THR A 1 77 ? 13.854 -6.465 -13.416 1.00 86.56 77 THR A N 1
ATOM 565 C CA . THR A 1 77 ? 13.786 -5.324 -14.344 1.00 86.56 77 THR A CA 1
ATOM 566 C C . THR A 1 77 ? 14.910 -5.354 -15.386 1.00 86.56 77 THR A C 1
ATOM 568 O O . THR A 1 77 ? 14.667 -5.073 -16.558 1.00 86.56 77 THR A O 1
ATOM 571 N N . LEU A 1 78 ? 16.137 -5.713 -14.987 1.00 85.81 78 LEU A N 1
ATOM 572 C CA . LEU A 1 78 ? 17.269 -5.866 -15.913 1.00 85.81 78 LEU A CA 1
ATOM 573 C C . LEU A 1 78 ? 17.079 -7.048 -16.867 1.00 85.81 78 LEU A C 1
ATOM 575 O O . LEU A 1 78 ? 17.371 -6.943 -18.053 1.00 85.81 78 LEU A O 1
ATOM 579 N N . ARG A 1 79 ? 16.582 -8.178 -16.363 1.00 85.06 79 ARG A N 1
ATOM 580 C CA . ARG A 1 79 ? 16.239 -9.332 -17.195 1.00 85.06 79 ARG A CA 1
ATOM 581 C C . ARG A 1 79 ? 15.193 -8.931 -18.230 1.00 85.06 79 ARG A C 1
ATOM 583 O O . ARG A 1 79 ? 15.378 -9.212 -19.409 1.00 85.06 79 ARG A O 1
ATOM 590 N N . ASP A 1 80 ? 14.112 -8.294 -17.802 1.00 83.38 80 ASP A N 1
ATOM 591 C CA . ASP A 1 80 ? 13.025 -7.923 -18.699 1.00 83.38 80 ASP A CA 1
ATOM 592 C C . ASP A 1 80 ? 13.522 -6.932 -19.757 1.00 83.38 80 ASP A C 1
ATOM 594 O O . ASP A 1 80 ? 13.255 -7.135 -20.933 1.00 83.38 80 ASP A O 1
ATOM 598 N N . SER A 1 81 ? 14.362 -5.952 -19.415 1.00 79.06 81 SER A N 1
ATOM 599 C CA . SER A 1 81 ? 14.919 -5.037 -20.425 1.00 79.06 81 SER A CA 1
ATOM 600 C C . SER A 1 81 ? 15.834 -5.712 -21.459 1.00 79.06 81 SER A C 1
ATOM 602 O O . SER A 1 81 ? 15.931 -5.226 -22.585 1.00 79.06 81 SER A O 1
ATOM 604 N N . ILE A 1 82 ? 16.488 -6.824 -21.104 1.00 79.69 82 ILE A N 1
ATOM 605 C CA . ILE A 1 82 ? 17.342 -7.604 -22.016 1.00 79.69 82 ILE A CA 1
ATOM 606 C C . ILE A 1 82 ? 16.514 -8.554 -22.892 1.00 79.69 82 ILE A C 1
ATOM 608 O O . ILE A 1 82 ? 16.853 -8.766 -24.055 1.00 79.69 82 ILE A O 1
ATOM 612 N N . PHE A 1 83 ? 15.461 -9.156 -22.333 1.00 79.56 83 PHE A N 1
ATOM 613 C CA . PHE A 1 83 ? 14.730 -10.263 -22.960 1.00 79.56 83 PHE A CA 1
ATOM 614 C C . PHE A 1 83 ? 13.316 -9.910 -23.441 1.00 79.56 83 PHE A C 1
ATOM 616 O O . PHE A 1 83 ? 12.645 -10.774 -24.011 1.00 79.56 83 PHE A O 1
ATOM 623 N N . LEU A 1 84 ? 12.840 -8.680 -23.229 1.00 73.06 84 LEU A N 1
ATOM 624 C CA . LEU A 1 84 ? 11.592 -8.209 -23.824 1.00 73.06 84 LEU A CA 1
ATOM 625 C C . LEU A 1 84 ? 11.740 -8.166 -25.346 1.00 73.06 84 LEU A C 1
ATOM 627 O O . LEU A 1 84 ? 12.686 -7.597 -25.889 1.00 73.06 84 LEU A O 1
ATOM 631 N N . LEU A 1 85 ? 10.780 -8.786 -26.034 1.00 63.00 85 LEU A N 1
ATOM 632 C CA . LEU A 1 85 ? 10.659 -8.653 -27.479 1.00 63.00 85 LEU A CA 1
ATOM 633 C C . LEU A 1 85 ? 10.410 -7.175 -27.820 1.00 63.00 85 LEU A C 1
ATOM 635 O O . LEU A 1 85 ? 9.659 -6.520 -27.092 1.00 63.00 85 LEU A O 1
ATOM 639 N N . PRO A 1 86 ? 11.012 -6.652 -28.903 1.00 64.00 86 PRO A N 1
ATOM 640 C CA . PRO A 1 86 ? 10.732 -5.298 -29.357 1.00 64.00 86 PRO A CA 1
ATOM 641 C C . PRO A 1 86 ? 9.234 -5.103 -29.565 1.00 64.00 86 PRO A C 1
ATOM 643 O O . PRO A 1 86 ? 8.535 -5.988 -30.067 1.00 64.00 86 PRO A O 1
ATOM 646 N N . GLU A 1 87 ? 8.757 -3.923 -29.189 1.00 64.94 87 GLU A N 1
ATOM 647 C CA . GLU A 1 87 ? 7.403 -3.500 -29.507 1.00 64.94 87 GLU A CA 1
ATOM 648 C C . GLU A 1 87 ? 7.222 -3.496 -31.038 1.00 64.94 87 GLU A C 1
ATOM 650 O O . GLU A 1 87 ? 8.158 -3.241 -31.804 1.00 64.94 87 GLU A O 1
ATOM 655 N N . LEU A 1 88 ? 6.025 -3.862 -31.510 1.00 59.06 88 LEU A N 1
ATOM 656 C CA . LEU A 1 88 ? 5.758 -4.068 -32.943 1.00 59.06 88 LEU A CA 1
ATOM 657 C C . LEU A 1 88 ? 6.011 -2.800 -33.786 1.00 59.06 88 LEU A C 1
ATOM 659 O O . LEU A 1 88 ? 6.300 -2.896 -34.979 1.00 59.06 88 LEU A O 1
ATOM 663 N N . ASP A 1 89 ? 5.940 -1.621 -33.171 1.00 60.12 89 ASP A N 1
ATOM 664 C CA . ASP A 1 89 ? 6.252 -0.323 -33.773 1.00 60.12 89 ASP A CA 1
ATOM 665 C C . ASP A 1 89 ? 7.757 -0.131 -34.049 1.00 60.12 89 ASP A C 1
ATOM 667 O O . ASP A 1 89 ? 8.123 0.450 -35.074 1.00 60.12 89 ASP A O 1
ATOM 671 N N . GLN A 1 90 ? 8.638 -0.680 -33.209 1.00 60.47 90 GLN A N 1
ATOM 672 C CA . GLN A 1 90 ? 10.091 -0.680 -33.413 1.00 60.47 90 GLN A CA 1
ATOM 673 C C . GLN A 1 90 ? 10.485 -1.586 -34.585 1.00 60.47 90 GLN A C 1
ATOM 675 O O . GLN A 1 90 ? 11.381 -1.244 -35.358 1.00 60.47 90 GLN A O 1
ATOM 680 N N . ILE A 1 91 ? 9.766 -2.701 -34.757 1.00 59.41 91 ILE A N 1
ATOM 681 C CA . ILE A 1 91 ? 9.967 -3.649 -35.863 1.00 59.41 91 ILE A CA 1
ATOM 682 C C . ILE A 1 91 ? 9.555 -3.021 -37.205 1.00 59.41 91 ILE A C 1
ATOM 684 O O . ILE A 1 91 ? 10.237 -3.219 -38.210 1.00 59.41 91 ILE A O 1
ATOM 688 N N . GLY A 1 92 ? 8.462 -2.248 -37.232 1.00 58.94 92 GLY A N 1
ATOM 689 C CA . GLY A 1 92 ? 7.947 -1.612 -38.451 1.00 58.94 92 GLY A CA 1
ATOM 690 C C . GLY A 1 92 ? 8.701 -0.351 -38.893 1.00 58.94 92 GLY A C 1
ATOM 691 O O . GLY A 1 92 ? 8.760 -0.072 -40.089 1.00 58.94 92 GLY A O 1
ATOM 692 N N . ASN A 1 93 ? 9.303 0.389 -37.955 1.00 61.53 93 ASN A N 1
ATOM 693 C CA . ASN A 1 93 ? 9.881 1.715 -38.219 1.00 61.53 93 ASN A CA 1
ATOM 694 C C . ASN A 1 93 ? 11.417 1.737 -38.351 1.00 61.53 93 ASN A C 1
ATOM 696 O O . ASN A 1 93 ? 12.002 2.814 -38.450 1.00 61.53 93 ASN A O 1
ATOM 700 N N . GLY A 1 94 ? 12.087 0.578 -38.348 1.00 57.06 94 GLY A N 1
ATOM 701 C CA . GLY A 1 94 ? 13.549 0.498 -38.490 1.00 57.06 94 GLY A CA 1
ATOM 702 C C . GLY A 1 94 ? 14.329 1.080 -37.304 1.00 57.06 94 GLY A C 1
ATOM 703 O O . GLY A 1 94 ? 15.502 1.424 -37.449 1.00 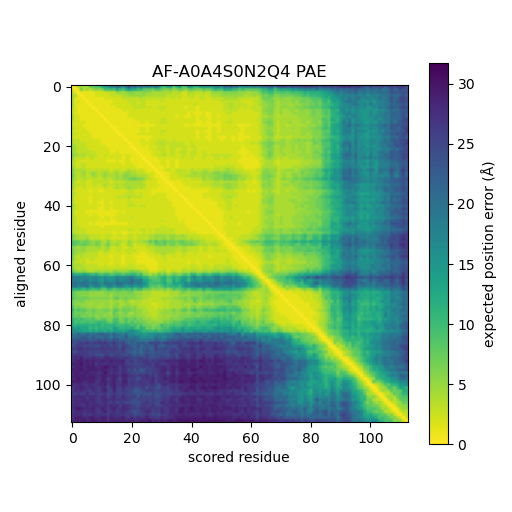57.06 94 GLY A O 1
ATOM 704 N N . MET A 1 95 ? 13.689 1.203 -36.137 1.00 57.81 95 MET A N 1
ATOM 705 C CA . MET A 1 95 ? 14.347 1.650 -34.911 1.00 57.81 95 MET A CA 1
ATOM 706 C C . MET A 1 95 ? 15.201 0.515 -34.330 1.00 57.81 95 MET A C 1
ATOM 708 O O . MET A 1 95 ? 14.813 -0.652 -34.423 1.00 57.81 95 MET A O 1
ATOM 712 N N . PRO A 1 96 ? 16.368 0.820 -33.731 1.00 55.97 96 PRO A N 1
ATOM 713 C CA . PRO A 1 96 ? 17.229 -0.203 -33.159 1.00 55.97 96 PRO A CA 1
ATOM 714 C C . PRO A 1 96 ? 16.494 -0.966 -32.052 1.00 55.97 96 PRO A C 1
ATOM 716 O O . PRO A 1 96 ? 16.071 -0.394 -31.048 1.00 55.97 96 PRO A O 1
ATOM 719 N N . VAL A 1 97 ? 16.360 -2.275 -32.260 1.00 58.47 97 VAL A N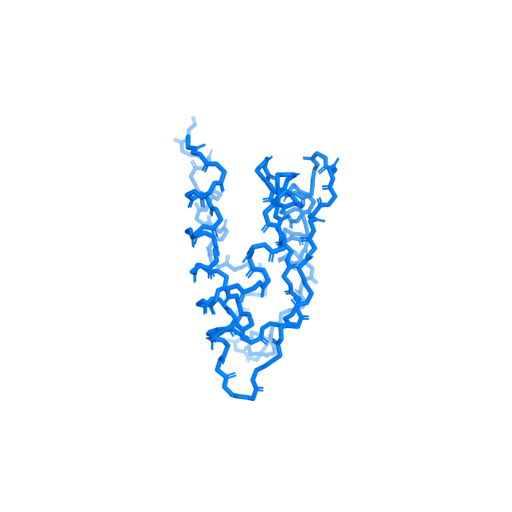 1
ATOM 720 C CA . VAL A 1 97 ? 15.773 -3.218 -31.308 1.00 58.47 97 VAL A CA 1
ATOM 721 C C . VAL A 1 97 ? 16.685 -3.332 -30.090 1.00 58.47 97 VAL A C 1
ATOM 723 O O . VAL A 1 97 ? 17.852 -3.698 -30.217 1.00 58.47 97 VAL A O 1
ATOM 726 N N . GLY A 1 98 ? 16.130 -3.057 -28.910 1.00 61.06 98 GLY A N 1
ATOM 727 C CA . GLY A 1 98 ? 16.778 -3.347 -27.632 1.00 61.06 98 GLY A CA 1
ATOM 728 C C . GLY A 1 98 ? 17.808 -2.311 -27.179 1.00 61.06 98 GLY A C 1
ATOM 729 O O . GLY A 1 98 ? 19.009 -2.552 -27.230 1.00 61.06 98 GLY A O 1
ATOM 730 N N . ARG A 1 99 ? 17.329 -1.184 -26.645 1.00 52.56 99 ARG A N 1
ATOM 731 C CA . ARG A 1 99 ? 17.851 -0.512 -25.437 1.00 52.56 99 ARG A CA 1
ATOM 732 C C . ARG A 1 99 ? 16.922 0.657 -25.141 1.00 52.56 99 ARG A C 1
ATOM 734 O O . ARG A 1 99 ? 16.852 1.587 -25.940 1.00 52.56 99 ARG A O 1
ATOM 741 N N . SER A 1 100 ? 16.229 0.659 -24.003 1.00 54.31 100 SER A N 1
ATOM 742 C CA . SER A 1 100 ? 15.551 1.886 -23.577 1.00 54.31 100 SER A CA 1
ATOM 743 C C . SER A 1 100 ? 16.620 2.982 -23.417 1.00 54.31 100 SER A C 1
ATOM 745 O O . SER A 1 100 ? 17.635 2.725 -22.756 1.00 54.31 100 SER A O 1
ATOM 747 N N . PRO A 1 101 ? 16.439 4.184 -23.997 1.00 53.34 101 PRO A N 1
ATOM 748 C CA . PRO A 1 101 ? 17.460 5.243 -24.015 1.00 53.34 101 PRO A CA 1
ATOM 749 C C . PRO A 1 101 ? 17.976 5.610 -22.613 1.00 53.34 101 PRO A C 1
ATOM 751 O O . PRO A 1 101 ? 19.140 5.958 -22.442 1.00 53.34 101 PRO A O 1
ATOM 754 N N . GLN A 1 102 ? 17.147 5.400 -21.591 1.00 56.19 102 GLN A N 1
ATOM 755 C CA . GLN A 1 102 ? 17.436 5.670 -20.184 1.00 56.19 102 GLN A CA 1
ATOM 756 C C . GLN A 1 102 ? 18.590 4.837 -19.582 1.00 56.19 102 GLN A C 1
ATOM 758 O O . GLN A 1 102 ? 19.253 5.289 -18.653 1.00 56.19 102 GLN A O 1
ATOM 763 N N . PHE A 1 103 ? 18.881 3.638 -20.106 1.00 51.50 103 PHE A N 1
ATOM 764 C CA . PHE A 1 103 ? 20.000 2.813 -19.614 1.00 51.50 103 PHE A CA 1
ATOM 765 C C . PHE A 1 103 ? 21.334 3.118 -20.311 1.00 51.50 103 PHE A C 1
ATOM 767 O O . PHE A 1 103 ? 22.392 2.768 -19.785 1.00 51.50 103 PHE A O 1
ATOM 774 N N . ALA A 1 104 ? 21.307 3.768 -21.479 1.00 52.16 104 ALA A N 1
ATOM 775 C CA . ALA A 1 104 ? 22.523 4.183 -22.176 1.00 52.16 104 ALA A CA 1
ATOM 776 C C . ALA A 1 104 ? 23.235 5.330 -21.434 1.00 52.16 104 ALA A C 1
ATOM 778 O O . ALA A 1 104 ? 24.462 5.336 -21.354 1.00 52.16 104 ALA A O 1
ATOM 779 N N . GLU A 1 105 ? 22.471 6.240 -20.820 1.00 53.56 105 GLU A N 1
ATOM 780 C CA . GLU A 1 105 ? 23.005 7.355 -20.023 1.00 53.56 105 GLU A CA 1
ATOM 781 C C . GLU A 1 105 ? 23.741 6.879 -18.763 1.00 53.56 105 GLU A C 1
ATOM 783 O O . GLU A 1 105 ? 24.813 7.390 -18.435 1.00 53.56 105 GLU A O 1
ATOM 788 N N . ILE A 1 106 ? 23.222 5.846 -18.088 1.00 53.75 106 ILE A N 1
ATOM 789 C CA . ILE A 1 106 ? 23.850 5.303 -16.875 1.00 53.75 106 ILE A CA 1
ATOM 790 C C . ILE A 1 106 ? 25.227 4.714 -17.207 1.00 53.75 106 ILE A C 1
ATOM 792 O O . ILE A 1 106 ? 26.189 4.973 -16.488 1.00 53.75 106 ILE A O 1
ATOM 796 N N . ALA A 1 107 ? 25.357 3.985 -18.320 1.00 51.62 107 ALA A N 1
ATOM 797 C CA . ALA A 1 107 ? 26.631 3.395 -18.737 1.00 51.62 107 ALA A CA 1
ATOM 798 C C . ALA A 1 107 ? 27.704 4.445 -19.092 1.00 51.62 107 ALA A C 1
ATOM 800 O O . ALA A 1 107 ? 28.879 4.222 -18.802 1.00 51.62 107 ALA A O 1
ATOM 801 N N . GLY A 1 108 ? 27.316 5.598 -19.653 1.00 52.91 108 GLY A N 1
ATOM 802 C CA . GLY A 1 108 ? 28.244 6.701 -19.938 1.00 52.91 108 GLY A CA 1
ATOM 803 C C . GLY A 1 108 ? 28.866 7.293 -18.671 1.00 52.91 108 GLY A C 1
ATOM 804 O O . GLY A 1 108 ? 30.064 7.556 -18.632 1.00 52.91 108 GLY A O 1
ATOM 805 N N . SER A 1 109 ? 28.082 7.392 -17.592 1.00 54.59 109 SER A N 1
ATOM 806 C CA . SER A 1 109 ? 28.540 7.967 -16.317 1.00 54.59 109 SER A CA 1
ATOM 807 C C . SER A 1 109 ? 29.604 7.134 -15.582 1.00 54.59 109 SER A C 1
ATOM 809 O O . SER A 1 109 ? 30.364 7.676 -14.781 1.00 54.59 109 SER A O 1
ATOM 811 N N . TYR A 1 110 ? 29.691 5.830 -15.869 1.00 56.62 110 TYR A N 1
ATOM 812 C CA . TYR A 1 110 ? 30.719 4.942 -15.314 1.00 56.62 110 TYR A CA 1
ATOM 813 C C . TYR A 1 110 ? 32.025 4.935 -16.120 1.00 56.62 110 TYR A C 1
ATOM 815 O O . TYR A 1 110 ? 33.032 4.468 -15.603 1.00 56.62 110 TYR A O 1
ATOM 823 N N . SER A 1 111 ? 32.025 5.444 -17.357 1.00 50.44 111 SER A N 1
ATOM 824 C CA . SER A 1 111 ? 33.220 5.501 -18.211 1.00 50.44 111 SER 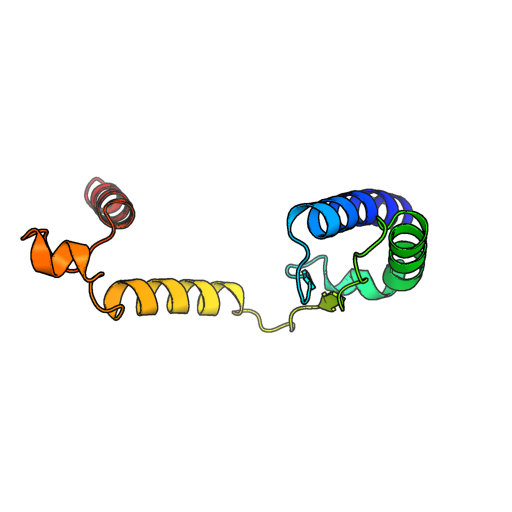A CA 1
ATOM 825 C C . SER A 1 111 ? 34.059 6.771 -18.003 1.00 50.44 111 SER A C 1
ATOM 827 O O . SER A 1 111 ? 35.159 6.853 -18.545 1.00 50.44 111 SER A O 1
ATOM 829 N N . GLU A 1 112 ? 33.554 7.754 -17.251 1.00 54.88 112 GLU A N 1
ATOM 830 C CA . GLU A 1 112 ? 34.230 9.034 -16.969 1.00 54.88 112 GLU A CA 1
ATOM 831 C C . GLU A 1 112 ? 34.797 9.136 -15.534 1.00 54.88 112 GLU A C 1
ATOM 833 O O . GLU A 1 112 ? 35.106 10.230 -15.058 1.00 54.88 112 GLU A O 1
ATOM 838 N N . ARG A 1 113 ? 34.956 8.009 -14.831 1.00 44.28 113 ARG A N 1
ATOM 839 C CA . ARG A 1 113 ? 35.710 7.912 -13.567 1.00 44.28 113 ARG A CA 1
ATOM 840 C C . ARG A 1 113 ? 36.829 6.894 -13.688 1.00 44.28 113 ARG A C 1
ATOM 842 O O . ARG A 1 113 ? 37.884 7.153 -13.072 1.00 44.28 113 ARG A O 1
#

Mean predicted aligned error: 11.33 Å

Nearest PDB structures (foldseek):
  6q26-assembly2_D  TM=7.984E-01  e=2.185E-02  Staphylococcus aureus
  2hoe-assembly1_A  TM=8.230E-01  e=4.052E-02  Thermotoga maritima
  6q26-assembly1_A  TM=7.947E-01  e=4.978E-02  Staphylococcus aureus
  7xhj-assembly1_B  TM=3.820E-01  e=5.500E-01  Deinococcus radiodurans R1 = ATCC 13939 = DSM 20539
  8usw-assembly1_A  TM=3.791E-01  e=7.465E+00  Homo sapiens

Solvent-accessible surface area (backbone atoms only — not comparable to full-atom values): 7067 Å² total; per-residue (Å²): 135,58,72,65,61,49,36,54,56,51,33,53,56,51,45,52,49,43,74,74,63,65,50,86,58,44,74,40,66,66,90,67,32,79,54,42,76,82,36,40,73,61,29,53,51,53,42,67,75,67,57,59,89,96,64,78,88,48,58,77,42,66,55,75,96,53,95,49,58,68,58,53,50,52,50,48,54,53,49,46,64,72,68,55,76,68,55,73,66,39,72,74,68,77,46,84,76,78,67,68,72,76,62,57,58,58,57,55,66,67,74,79,114

Sequence (113 aa):
MKLETWSEVISVGLLNLIHILNPARIVLGGPLAVLFPRIQKRVDAVLRANLLHGLALPPIKIAGIEADTVAVGAAGTLRDSIFLLPELDQIGNGMPVGRSPQFAEIAGSYSER